Protein AF-A0A2A4QUI5-F1 (afdb_monomer_lite)

Secondary structure (DSSP, 8-state):
---------------------------------HHHHHHHHHHHH-HHHHHHHHHHHHTSS--TT-HHHHHHHH-TTHHHHHHHHHHTT--HHHHHHHHH--

pLDDT: mean 78.03, std 19.01, range [36.62, 94.25]

Structure (mmCIF, N/CA/C/O backbone):
data_AF-A0A2A4QUI5-F1
#
_entry.id   AF-A0A2A4QUI5-F1
#
loop_
_atom_site.group_PDB
_atom_site.id
_atom_site.type_symbol
_atom_site.label_atom_id
_atom_site.label_alt_id
_atom_site.label_comp_id
_atom_site.label_asym_id
_atom_site.label_entity_id
_atom_site.label_seq_id
_atom_site.pdbx_PDB_ins_code
_atom_site.Cartn_x
_atom_site.Cartn_y
_atom_site.Cartn_z
_atom_site.occupancy
_atom_site.B_iso_or_equiv
_atom_site.auth_seq_id
_atom_site.auth_comp_id
_atom_site.auth_asym_id
_atom_site.auth_atom_id
_atom_site.pdbx_PDB_model_num
ATOM 1 N N . MET A 1 1 ? 91.414 -21.775 -4.387 1.00 39.03 1 MET A N 1
ATOM 2 C CA . MET A 1 1 ? 90.042 -21.671 -4.922 1.00 39.03 1 MET A CA 1
ATOM 3 C C . MET A 1 1 ? 89.111 -21.222 -3.805 1.00 39.03 1 MET A C 1
ATOM 5 O O . MET A 1 1 ? 89.134 -21.870 -2.776 1.00 39.03 1 MET A O 1
ATOM 9 N N . LEU A 1 2 ? 88.366 -20.132 -4.062 1.00 38.31 2 LEU A N 1
ATOM 10 C CA . LEU A 1 2 ? 87.096 -19.654 -3.469 1.00 38.31 2 LEU A CA 1
ATOM 11 C C . LEU A 1 2 ? 86.981 -19.504 -1.933 1.00 38.31 2 LEU A C 1
ATOM 13 O O . LEU A 1 2 ? 87.340 -20.395 -1.191 1.00 38.31 2 LEU A O 1
ATOM 17 N N . LYS A 1 3 ? 86.349 -18.480 -1.351 1.00 36.62 3 LYS A N 1
ATOM 18 C CA . LYS A 1 3 ? 85.805 -17.176 -1.773 1.00 36.62 3 LYS A CA 1
ATOM 19 C C . LYS A 1 3 ? 85.351 -16.525 -0.456 1.00 36.62 3 LYS A C 1
ATOM 21 O O . LYS A 1 3 ? 84.680 -17.174 0.339 1.00 36.62 3 LYS A O 1
ATOM 26 N N . THR A 1 4 ? 85.723 -15.275 -0.207 1.00 53.31 4 THR A N 1
ATOM 27 C CA . THR A 1 4 ? 85.211 -14.476 0.914 1.00 53.31 4 THR A CA 1
ATOM 28 C C . THR A 1 4 ? 83.695 -14.311 0.780 1.00 53.31 4 THR A C 1
ATOM 30 O O . THR A 1 4 ? 83.216 -13.640 -0.137 1.00 53.31 4 THR A O 1
ATOM 33 N N . SER A 1 5 ? 82.928 -14.936 1.677 1.00 51.12 5 SER A N 1
ATOM 34 C CA . SER A 1 5 ? 81.474 -14.768 1.732 1.00 51.12 5 SER A CA 1
ATOM 35 C C . SER A 1 5 ? 81.112 -13.661 2.709 1.00 51.12 5 SER A C 1
ATOM 37 O O . SER A 1 5 ? 81.273 -13.762 3.921 1.00 51.12 5 SER A O 1
ATOM 39 N N . LYS A 1 6 ? 80.653 -12.575 2.097 1.00 52.94 6 LYS A N 1
ATOM 40 C CA . LYS A 1 6 ? 80.122 -11.353 2.680 1.00 52.94 6 LYS A CA 1
ATOM 41 C C . LYS A 1 6 ? 78.906 -11.694 3.546 1.00 52.94 6 LYS A C 1
ATOM 43 O O . LYS A 1 6 ? 77.908 -12.182 3.025 1.00 52.94 6 LYS A O 1
ATOM 48 N N . PHE A 1 7 ? 78.975 -11.402 4.841 1.00 54.00 7 PHE A N 1
ATOM 49 C CA . PHE A 1 7 ? 77.784 -11.282 5.678 1.00 54.00 7 PHE A CA 1
ATOM 50 C C . PHE A 1 7 ? 77.071 -9.982 5.287 1.00 54.00 7 PHE A C 1
ATOM 52 O O . PHE A 1 7 ? 77.425 -8.896 5.735 1.00 54.00 7 PHE A O 1
ATOM 59 N N . LEU A 1 8 ? 76.101 -10.099 4.387 1.00 54.25 8 LEU A N 1
ATOM 60 C CA . LEU A 1 8 ? 75.084 -9.087 4.127 1.00 54.25 8 LEU A CA 1
ATOM 61 C C . LEU A 1 8 ? 73.735 -9.779 4.305 1.00 54.25 8 LEU A C 1
ATOM 63 O O . LEU A 1 8 ? 73.172 -10.296 3.344 1.00 54.25 8 LEU A O 1
ATOM 67 N N . LEU A 1 9 ? 73.230 -9.818 5.540 1.00 50.28 9 LEU A N 1
ATOM 68 C CA . LEU A 1 9 ? 71.805 -10.054 5.754 1.00 50.28 9 LEU A CA 1
ATOM 69 C C . LEU A 1 9 ? 71.093 -8.713 5.565 1.00 50.28 9 LEU A C 1
ATOM 71 O O . LEU A 1 9 ? 70.934 -7.920 6.490 1.00 50.28 9 LEU A O 1
ATOM 75 N N . LEU A 1 10 ? 70.742 -8.449 4.309 1.00 47.62 10 LEU A N 1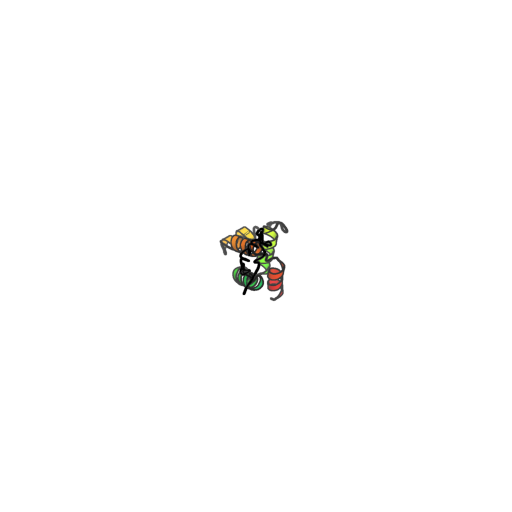
ATOM 76 C CA . LEU A 1 10 ? 69.792 -7.421 3.926 1.00 47.62 10 LEU A CA 1
ATOM 77 C C . LEU A 1 10 ? 68.370 -7.912 4.234 1.00 47.62 10 LEU A C 1
ATOM 79 O O . LEU A 1 10 ? 67.981 -8.993 3.805 1.00 47.62 10 LEU A O 1
ATOM 83 N N . THR A 1 11 ? 67.629 -7.064 4.949 1.00 56.09 11 THR A N 1
ATOM 84 C CA . THR A 1 11 ? 66.211 -6.716 4.746 1.00 56.09 11 THR A CA 1
ATOM 85 C C . THR A 1 11 ? 65.206 -7.833 4.448 1.00 56.09 11 THR A C 1
ATOM 87 O O . THR A 1 11 ? 65.215 -8.419 3.373 1.00 56.09 11 THR A O 1
ATOM 90 N N . THR A 1 12 ? 64.208 -7.968 5.322 1.00 56.41 12 THR A N 1
ATOM 91 C CA . THR A 1 12 ? 62.774 -7.900 4.958 1.00 56.41 12 THR A CA 1
ATOM 92 C C . THR A 1 12 ? 61.942 -7.990 6.236 1.00 56.41 12 THR A C 1
ATOM 94 O O . THR A 1 12 ? 61.455 -9.044 6.630 1.00 56.41 12 THR A O 1
ATOM 97 N N . LEU A 1 13 ? 61.784 -6.854 6.922 1.00 47.59 13 LEU A N 1
ATOM 98 C CA . LEU A 1 13 ? 60.684 -6.712 7.868 1.00 47.59 13 LEU A CA 1
ATOM 99 C C . LEU A 1 13 ? 59.430 -6.472 7.019 1.00 47.59 13 LEU A C 1
ATOM 101 O O . LEU A 1 13 ? 59.090 -5.337 6.696 1.00 47.59 13 LEU A O 1
ATOM 105 N N . SER A 1 14 ? 58.805 -7.559 6.574 1.00 51.12 14 SER A N 1
ATOM 106 C CA . SER A 1 14 ? 57.492 -7.545 5.933 1.00 51.12 14 SER A CA 1
ATOM 107 C C . SER A 1 14 ? 56.456 -7.184 6.997 1.00 51.12 14 SER A C 1
ATOM 109 O O . SER A 1 14 ? 55.785 -8.050 7.554 1.00 51.12 14 SER A O 1
ATOM 111 N N . ALA A 1 15 ? 56.396 -5.899 7.353 1.00 50.50 15 ALA A N 1
ATOM 112 C CA . ALA A 1 15 ? 55.333 -5.352 8.176 1.00 50.50 15 ALA A CA 1
ATOM 113 C C . ALA A 1 15 ? 54.026 -5.533 7.404 1.00 50.50 15 ALA A C 1
ATOM 115 O O . ALA A 1 15 ? 53.862 -5.029 6.293 1.00 50.50 15 ALA A O 1
ATOM 116 N N . GLY A 1 16 ? 53.155 -6.355 7.980 1.00 52.31 16 GLY A N 1
ATOM 117 C CA . GLY A 1 16 ? 51.909 -6.777 7.383 1.00 52.31 16 GLY A CA 1
ATOM 118 C C . GLY A 1 16 ? 51.058 -5.607 6.913 1.00 52.31 16 GLY A C 1
ATOM 119 O O . GLY A 1 16 ? 50.746 -4.691 7.664 1.00 52.31 16 GLY A O 1
ATOM 120 N N . ALA A 1 17 ? 50.593 -5.726 5.682 1.00 45.97 17 ALA A N 1
ATOM 121 C CA . ALA A 1 17 ? 49.230 -5.376 5.360 1.00 45.97 17 ALA A CA 1
ATOM 122 C C . ALA A 1 17 ? 48.609 -6.663 4.828 1.00 45.97 17 ALA A C 1
ATOM 124 O O . ALA A 1 17 ? 48.648 -6.954 3.634 1.00 45.97 17 ALA A O 1
ATOM 125 N N . LEU A 1 18 ? 48.078 -7.472 5.749 1.00 50.38 18 LEU A N 1
ATOM 126 C CA . LEU A 1 18 ? 46.946 -8.320 5.416 1.00 50.38 18 LEU A CA 1
ATOM 127 C C . LEU A 1 18 ? 45.864 -7.335 4.975 1.00 50.38 18 LEU A C 1
ATOM 129 O O . LEU A 1 18 ? 45.133 -6.799 5.806 1.00 50.38 18 LEU A O 1
ATOM 133 N N . PHE A 1 19 ? 45.827 -7.023 3.680 1.00 53.25 19 PHE A N 1
ATOM 134 C CA . PHE A 1 19 ? 44.608 -6.550 3.058 1.00 53.25 19 PHE A CA 1
ATOM 135 C C . PHE A 1 19 ? 43.625 -7.685 3.284 1.00 53.25 19 PHE A C 1
ATOM 137 O O . PHE A 1 19 ? 43.612 -8.678 2.561 1.00 53.25 19 PHE A O 1
ATOM 144 N N . MET A 1 20 ? 42.898 -7.565 4.394 1.00 52.22 20 MET A N 1
ATOM 145 C CA . MET A 1 20 ? 41.653 -8.251 4.636 1.00 52.22 20 MET A CA 1
ATOM 146 C C . MET A 1 20 ? 40.842 -7.972 3.382 1.00 52.22 20 MET A C 1
ATOM 148 O O . MET A 1 20 ? 40.310 -6.875 3.210 1.00 52.22 20 MET A O 1
ATOM 152 N N . ALA A 1 21 ? 40.846 -8.930 2.458 1.00 50.88 21 ALA A N 1
ATOM 153 C CA . ALA A 1 21 ? 39.804 -9.040 1.471 1.00 50.88 21 ALA A CA 1
ATOM 154 C C . ALA A 1 21 ? 38.543 -9.196 2.312 1.00 50.88 21 ALA A C 1
ATOM 156 O O . ALA A 1 21 ? 38.229 -10.289 2.783 1.00 50.88 21 ALA A O 1
ATOM 157 N N . ALA A 1 22 ? 37.909 -8.062 2.621 1.00 56.25 22 ALA A N 1
ATOM 158 C CA . ALA A 1 22 ? 36.564 -8.053 3.134 1.00 56.25 22 ALA A CA 1
ATOM 159 C C . ALA A 1 22 ? 35.798 -8.958 2.170 1.00 56.25 22 ALA A C 1
ATOM 161 O O . ALA A 1 22 ? 35.901 -8.732 0.956 1.00 56.25 22 ALA A O 1
ATOM 162 N N . PRO A 1 23 ? 35.137 -10.026 2.647 1.00 49.34 23 PRO A N 1
ATOM 163 C CA . PRO A 1 23 ? 34.228 -10.740 1.784 1.00 49.34 23 PRO A CA 1
ATOM 164 C C . PRO A 1 23 ? 33.247 -9.672 1.326 1.00 49.34 23 PRO A C 1
ATOM 166 O O . PRO A 1 23 ? 32.490 -9.130 2.130 1.00 49.34 23 PRO A O 1
ATOM 169 N N . MET A 1 24 ? 33.344 -9.284 0.055 1.00 52.03 24 MET A N 1
ATOM 170 C CA . MET A 1 24 ? 32.261 -8.577 -0.585 1.00 52.03 24 MET A CA 1
ATOM 171 C C . MET A 1 24 ? 31.133 -9.586 -0.530 1.00 52.03 24 MET A C 1
ATOM 173 O O . MET A 1 24 ? 31.113 -10.556 -1.287 1.00 52.03 24 MET A O 1
ATOM 177 N N . THR A 1 25 ? 30.273 -9.435 0.471 1.00 52.00 25 THR A N 1
ATOM 178 C CA . THR A 1 25 ? 28.960 -10.037 0.453 1.00 52.00 25 THR A CA 1
ATOM 179 C C . THR A 1 25 ? 28.342 -9.473 -0.808 1.00 52.00 25 THR A C 1
ATOM 181 O O . THR A 1 25 ? 27.917 -8.319 -0.842 1.00 52.00 25 THR A O 1
ATOM 184 N N . ALA A 1 26 ? 28.381 -10.260 -1.878 1.00 47.88 26 ALA A N 1
ATOM 185 C CA . ALA A 1 26 ? 27.412 -10.145 -2.938 1.00 47.88 26 ALA A CA 1
ATOM 186 C C . ALA A 1 26 ? 26.066 -10.412 -2.257 1.00 47.88 26 ALA A C 1
ATOM 188 O O . ALA A 1 26 ? 25.592 -11.542 -2.199 1.00 47.88 26 ALA A O 1
ATOM 189 N N . GLN A 1 27 ? 25.520 -9.377 -1.617 1.00 40.38 27 GLN A N 1
ATOM 190 C CA . GLN A 1 27 ? 24.094 -9.262 -1.426 1.00 40.38 27 GLN A CA 1
ATOM 191 C C . GLN A 1 27 ? 23.576 -9.321 -2.855 1.00 40.38 27 GLN A C 1
ATOM 193 O O . GLN A 1 27 ? 23.797 -8.391 -3.628 1.00 40.38 27 GLN A O 1
ATOM 198 N N . ALA A 1 28 ? 23.007 -10.464 -3.239 1.00 47.81 28 ALA A N 1
ATOM 199 C CA . ALA A 1 28 ? 22.004 -10.443 -4.280 1.00 47.81 28 ALA A CA 1
ATOM 200 C C . ALA A 1 28 ? 21.046 -9.338 -3.836 1.00 47.81 28 ALA A C 1
ATOM 202 O O . ALA A 1 28 ? 20.486 -9.422 -2.740 1.00 47.81 28 ALA A O 1
ATOM 203 N N . SER A 1 29 ? 21.009 -8.227 -4.567 1.00 48.09 29 SER A N 1
ATOM 204 C CA . SER A 1 29 ? 19.888 -7.327 -4.411 1.00 48.09 29 SER A CA 1
ATOM 205 C C . SER A 1 29 ? 18.697 -8.185 -4.807 1.00 48.09 29 SER A C 1
ATOM 207 O O . SER A 1 29 ? 18.615 -8.658 -5.940 1.00 48.09 29 SER A O 1
ATOM 209 N N . ASP A 1 30 ? 17.858 -8.529 -3.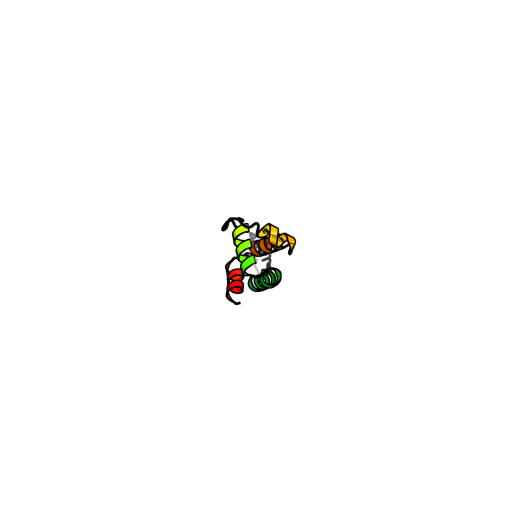832 1.00 59.34 30 ASP A N 1
ATOM 210 C CA . ASP A 1 30 ? 16.493 -8.914 -4.145 1.00 59.34 30 ASP A CA 1
ATOM 211 C C . ASP A 1 30 ? 15.912 -7.666 -4.810 1.00 59.34 30 ASP A C 1
ATOM 213 O O . ASP A 1 30 ? 15.471 -6.739 -4.128 1.00 59.34 30 ASP A O 1
ATOM 217 N N . ASP A 1 31 ? 16.070 -7.577 -6.132 1.00 69.38 31 ASP A N 1
ATOM 218 C CA . ASP A 1 31 ? 15.475 -6.537 -6.955 1.00 69.38 31 ASP A CA 1
ATOM 219 C C . ASP A 1 31 ? 13.974 -6.788 -6.861 1.00 69.38 31 ASP A C 1
ATOM 221 O O . ASP A 1 31 ? 13.405 -7.633 -7.552 1.00 69.38 31 ASP A O 1
ATOM 225 N N . TYR A 1 32 ? 13.365 -6.151 -5.870 1.00 79.94 32 TYR A N 1
ATOM 226 C CA . TYR A 1 32 ? 11.953 -6.280 -5.604 1.00 79.94 32 TYR A CA 1
ATOM 227 C C . TYR A 1 32 ? 11.186 -5.609 -6.738 1.00 79.94 32 TYR A C 1
ATOM 229 O O . TYR A 1 32 ? 11.390 -4.428 -7.028 1.00 79.94 32 TYR A O 1
ATOM 237 N N . ASP A 1 33 ? 10.335 -6.380 -7.404 1.00 91.50 33 ASP A N 1
ATOM 238 C CA . ASP A 1 33 ? 9.611 -5.923 -8.581 1.00 91.50 33 ASP A CA 1
ATOM 239 C C . ASP A 1 33 ? 8.332 -5.186 -8.165 1.00 91.50 33 ASP A C 1
ATOM 241 O O . ASP A 1 33 ? 7.280 -5.787 -7.932 1.00 91.50 33 ASP A O 1
ATOM 245 N N . CYS A 1 34 ? 8.450 -3.864 -8.039 1.00 92.50 34 CYS A N 1
ATOM 246 C CA . CYS A 1 34 ? 7.339 -2.990 -7.672 1.00 92.50 34 CYS A CA 1
ATOM 247 C C . CYS A 1 34 ? 6.193 -3.016 -8.683 1.00 92.50 34 CYS A C 1
ATOM 249 O O . CYS A 1 34 ? 5.043 -2.865 -8.283 1.00 92.50 34 CYS A O 1
ATOM 251 N N . ASP A 1 35 ? 6.482 -3.219 -9.970 1.00 93.25 35 ASP A N 1
ATOM 252 C CA . ASP A 1 35 ? 5.447 -3.268 -11.002 1.00 93.25 35 ASP A CA 1
ATOM 253 C C . ASP A 1 35 ? 4.632 -4.558 -10.885 1.00 93.25 35 ASP 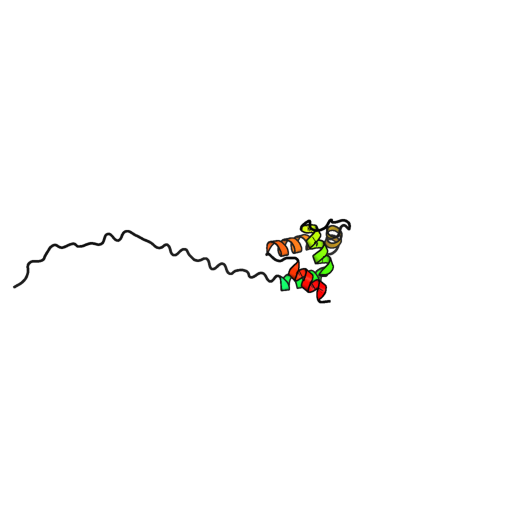A C 1
ATOM 255 O O . ASP A 1 35 ? 3.403 -4.525 -10.843 1.00 93.25 35 ASP A O 1
ATOM 259 N N . ALA A 1 36 ? 5.314 -5.696 -10.723 1.00 93.38 36 ALA A N 1
ATOM 260 C CA . ALA A 1 36 ? 4.648 -6.976 -10.516 1.00 93.38 36 ALA A CA 1
ATOM 261 C C . ALA A 1 36 ? 3.816 -7.000 -9.224 1.00 93.38 36 ALA A C 1
ATOM 263 O O . ALA A 1 36 ? 2.730 -7.584 -9.203 1.00 93.38 36 ALA A O 1
ATOM 264 N N . HIS A 1 37 ? 4.296 -6.365 -8.150 1.00 93.88 37 HIS A N 1
ATOM 265 C CA . HIS A 1 37 ? 3.524 -6.287 -6.912 1.00 93.88 37 HIS A CA 1
ATOM 266 C C . HIS A 1 37 ? 2.347 -5.308 -7.019 1.00 93.88 37 HIS A C 1
ATOM 268 O O . HIS A 1 37 ? 1.252 -5.637 -6.574 1.00 93.88 37 HIS A O 1
ATOM 274 N N . ALA A 1 38 ? 2.518 -4.156 -7.677 1.00 93.75 38 ALA A N 1
ATOM 275 C CA . ALA A 1 38 ? 1.410 -3.240 -7.949 1.00 93.75 38 ALA A CA 1
ATOM 276 C C . ALA A 1 38 ? 0.309 -3.913 -8.789 1.00 93.75 38 ALA A C 1
ATOM 278 O O . ALA A 1 38 ? -0.868 -3.754 -8.479 1.00 93.75 38 ALA A O 1
ATOM 279 N N . ALA A 1 39 ? 0.681 -4.736 -9.775 1.00 94.19 39 ALA A N 1
ATOM 280 C CA . ALA A 1 39 ? -0.266 -5.530 -10.558 1.00 94.19 39 ALA A CA 1
ATOM 281 C C . ALA A 1 39 ? -1.034 -6.560 -9.706 1.00 94.19 39 ALA A C 1
ATOM 283 O O . ALA A 1 39 ? -2.211 -6.826 -9.955 1.00 94.19 39 ALA A O 1
ATOM 284 N N . HIS A 1 40 ? -0.380 -7.158 -8.703 1.00 93.94 40 HIS A N 1
ATOM 285 C CA . HIS A 1 40 ? -1.047 -8.060 -7.762 1.00 93.94 40 HIS A CA 1
ATOM 286 C C . HIS A 1 40 ? -2.084 -7.313 -6.919 1.00 93.94 40 HIS A C 1
ATOM 288 O O . HIS A 1 40 ? -3.233 -7.745 -6.854 1.00 93.94 40 HIS A O 1
ATOM 294 N N . ILE A 1 41 ? -1.703 -6.164 -6.360 1.00 93.44 41 ILE A N 1
ATOM 295 C CA . ILE A 1 41 ? -2.586 -5.322 -5.551 1.00 93.44 41 ILE A CA 1
ATOM 296 C C . ILE A 1 41 ? -3.771 -4.803 -6.390 1.00 93.44 41 ILE A C 1
ATOM 298 O O . ILE A 1 41 ? -4.909 -4.812 -5.916 1.00 93.44 41 ILE A O 1
ATOM 302 N N . ASP A 1 42 ? -3.540 -4.403 -7.649 1.00 94.25 42 ASP A N 1
ATOM 303 C CA . ASP A 1 42 ? -4.608 -4.031 -8.591 1.00 94.25 42 ASP A CA 1
ATOM 304 C C . ASP A 1 42 ? -5.598 -5.182 -8.799 1.00 94.25 42 ASP A C 1
ATOM 306 O O . ASP A 1 42 ? -6.811 -5.005 -8.703 1.00 94.25 42 ASP A O 1
ATOM 310 N N . HIS A 1 43 ? -5.093 -6.396 -9.005 1.00 93.62 43 HIS A N 1
ATOM 311 C CA . HIS A 1 43 ? -5.948 -7.567 -9.155 1.00 93.62 43 HIS A CA 1
ATOM 312 C C . HIS A 1 43 ? -6.778 -7.876 -7.895 1.00 93.62 43 HIS A C 1
ATOM 314 O O . HIS A 1 43 ? -7.935 -8.282 -8.018 1.00 93.62 43 HIS A O 1
ATOM 320 N N . GLU A 1 44 ? -6.212 -7.701 -6.698 1.00 93.56 44 GLU A N 1
ATOM 321 C CA . GLU A 1 44 ? -6.895 -8.002 -5.435 1.00 93.56 44 GLU A CA 1
ATOM 322 C C . GLU A 1 44 ? -7.961 -6.958 -5.083 1.00 93.56 44 GLU A C 1
ATOM 324 O O . GLU A 1 44 ? -9.113 -7.314 -4.826 1.00 93.56 44 GLU A O 1
ATOM 329 N N . ILE A 1 45 ? -7.600 -5.670 -5.075 1.00 92.31 45 ILE A N 1
ATOM 330 C CA . ILE A 1 45 ? -8.468 -4.599 -4.556 1.00 92.31 45 ILE A CA 1
ATOM 331 C C . ILE A 1 45 ? -8.794 -3.496 -5.566 1.00 92.31 45 ILE A C 1
ATOM 333 O O . ILE A 1 45 ? -9.673 -2.670 -5.296 1.00 92.31 45 ILE A O 1
ATOM 337 N N . GLY A 1 46 ? -8.145 -3.494 -6.728 1.00 93.38 46 GLY A N 1
ATOM 338 C CA . GLY A 1 46 ? -8.180 -2.412 -7.708 1.00 93.38 46 GLY A CA 1
ATOM 339 C C . GLY A 1 46 ? -7.169 -1.311 -7.385 1.00 93.38 46 GLY A C 1
ATOM 340 O O . GLY A 1 46 ? -7.096 -0.829 -6.252 1.00 93.38 46 GLY A O 1
ATOM 341 N N .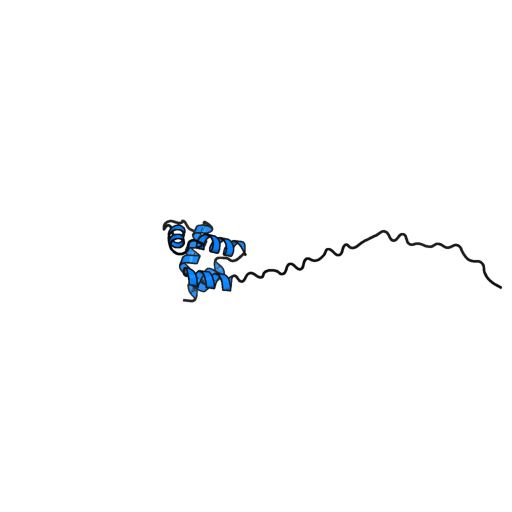 ALA A 1 47 ? -6.425 -0.866 -8.395 1.00 90.50 47 ALA A N 1
ATOM 342 C CA . ALA A 1 47 ? -5.337 0.097 -8.258 1.00 90.50 47 ALA A CA 1
ATOM 343 C C . ALA A 1 47 ? -5.797 1.464 -7.727 1.00 90.50 47 ALA A C 1
ATOM 345 O O . ALA A 1 47 ? -5.090 2.071 -6.928 1.00 90.50 47 ALA A O 1
ATOM 346 N N . GLU A 1 48 ? -6.998 1.931 -8.090 1.00 92.12 48 GLU A N 1
ATOM 347 C CA . GLU A 1 48 ? -7.562 3.178 -7.545 1.00 92.12 48 GLU A CA 1
ATOM 348 C C . GLU A 1 48 ? -7.751 3.097 -6.024 1.00 92.12 48 GLU A C 1
ATOM 350 O O . GLU A 1 48 ? -7.303 3.973 -5.286 1.00 92.12 48 GLU A O 1
ATOM 355 N N . LYS A 1 49 ? -8.352 2.006 -5.532 1.00 91.81 49 LYS A N 1
ATOM 356 C CA . LYS A 1 49 ? -8.548 1.799 -4.089 1.00 91.81 49 LYS A CA 1
ATOM 357 C C . LYS A 1 49 ? -7.232 1.566 -3.364 1.00 91.81 49 LYS A C 1
ATOM 359 O O . LYS A 1 49 ? -7.081 1.996 -2.224 1.00 91.81 49 LYS A O 1
ATOM 364 N N . ALA A 1 50 ? -6.288 0.893 -4.014 1.00 92.25 50 ALA A N 1
ATOM 365 C CA . ALA A 1 50 ? -4.947 0.707 -3.485 1.00 92.25 50 ALA A CA 1
ATOM 366 C C . ALA A 1 50 ? -4.215 2.039 -3.313 1.00 92.25 50 ALA A C 1
ATOM 368 O O . ALA A 1 50 ? -3.564 2.247 -2.293 1.00 92.25 50 ALA A O 1
ATOM 369 N N . LEU A 1 51 ? -4.362 2.954 -4.273 1.00 92.31 51 LEU A N 1
ATOM 370 C CA . LEU A 1 51 ? -3.792 4.294 -4.211 1.00 92.31 51 LEU A CA 1
ATOM 371 C C . LEU A 1 51 ? -4.433 5.124 -3.086 1.00 92.31 51 LEU A C 1
ATOM 373 O O . LEU A 1 51 ? -3.725 5.757 -2.306 1.00 92.31 51 LEU A O 1
ATOM 377 N N . GLU A 1 52 ? -5.761 5.076 -2.944 1.00 91.88 52 GLU A N 1
ATOM 378 C CA . GLU A 1 52 ? -6.465 5.728 -1.831 1.00 91.88 52 GLU A CA 1
ATOM 379 C C . GLU A 1 52 ? -5.998 5.191 -0.469 1.00 91.88 52 GLU A C 1
ATOM 381 O O . GLU A 1 52 ? -5.647 5.966 0.424 1.00 91.88 52 GLU A O 1
ATOM 386 N N . ALA A 1 53 ? -5.930 3.866 -0.321 1.00 91.94 53 ALA A N 1
ATOM 387 C CA . ALA A 1 53 ? -5.436 3.215 0.887 1.00 91.94 53 ALA A CA 1
ATOM 388 C C . ALA A 1 53 ? -3.969 3.568 1.173 1.00 91.94 53 ALA A C 1
ATOM 390 O O . ALA A 1 53 ? -3.614 3.858 2.316 1.00 91.94 53 ALA A O 1
ATOM 391 N N . TYR A 1 54 ? -3.125 3.609 0.139 1.00 92.88 54 TYR A N 1
ATOM 392 C CA . TYR A 1 54 ? -1.729 4.019 0.245 1.00 92.88 54 TYR A CA 1
ATOM 393 C C . TYR A 1 54 ? -1.611 5.440 0.813 1.00 92.88 54 TYR A C 1
ATOM 395 O O . TYR A 1 54 ? -0.874 5.644 1.778 1.00 92.88 54 TYR A O 1
ATOM 403 N N . HIS A 1 55 ? -2.369 6.407 0.287 1.00 92.44 55 HIS A N 1
ATOM 404 C CA . HIS A 1 55 ? -2.355 7.785 0.789 1.00 92.44 55 HIS A CA 1
ATOM 405 C C . HIS A 1 55 ? -2.852 7.900 2.233 1.00 92.44 55 HIS A C 1
ATOM 407 O O . HIS A 1 55 ? -2.307 8.684 3.010 1.00 92.44 55 HIS A O 1
ATOM 413 N N . VAL A 1 56 ? -3.853 7.106 2.618 1.00 91.69 56 VAL A N 1
ATOM 414 C CA . VAL A 1 56 ? -4.330 7.048 4.006 1.00 91.69 56 VAL A CA 1
ATOM 415 C C . VAL A 1 56 ? -3.244 6.512 4.945 1.00 91.69 56 VAL A C 1
ATOM 417 O O . VAL A 1 56 ? -2.956 7.136 5.967 1.00 91.69 56 VAL A O 1
ATOM 420 N N . LEU A 1 57 ? -2.595 5.396 4.594 1.00 88.88 57 LEU A N 1
ATOM 421 C CA . LEU A 1 57 ? -1.551 4.774 5.422 1.00 88.88 57 LEU A CA 1
ATOM 422 C C . LEU A 1 57 ? -0.303 5.657 5.571 1.00 88.88 57 LEU A C 1
ATOM 424 O O . LEU A 1 57 ? 0.349 5.634 6.615 1.00 88.88 57 LEU A O 1
ATOM 428 N N . HIS A 1 58 ? 0.005 6.475 4.562 1.00 87.44 58 HIS A N 1
ATOM 429 C CA . HIS A 1 58 ? 1.144 7.399 4.581 1.00 87.44 58 HIS A CA 1
ATOM 430 C C . HIS A 1 58 ? 0.826 8.771 5.188 1.00 87.44 58 HIS A C 1
ATOM 432 O O . HIS A 1 58 ? 1.735 9.577 5.394 1.00 87.44 58 HIS A O 1
ATOM 438 N N . GLY A 1 59 ? -0.439 9.029 5.533 1.00 85.06 59 GLY A N 1
ATOM 439 C CA . GLY A 1 59 ? -0.881 10.301 6.105 1.00 85.06 59 GLY A CA 1
ATOM 440 C C . GLY A 1 59 ? -1.016 11.437 5.087 1.00 85.06 59 GLY A C 1
ATOM 441 O O . GLY A 1 59 ? -1.127 12.596 5.491 1.00 85.06 59 GLY A O 1
ATOM 442 N N . ASP A 1 60 ? -1.028 11.116 3.792 1.00 86.25 60 ASP A N 1
ATOM 443 C CA . ASP A 1 60 ? -1.295 12.063 2.705 1.00 86.25 60 ASP A CA 1
ATOM 444 C C . ASP A 1 60 ? -2.797 12.377 2.582 1.00 86.25 60 ASP A C 1
ATOM 446 O O . ASP A 1 60 ? -3.175 13.457 2.122 1.00 86.25 60 ASP A O 1
ATOM 450 N N . ALA A 1 61 ? -3.655 11.454 3.030 1.00 86.44 61 ALA A N 1
ATOM 451 C CA . ALA A 1 61 ? -5.108 11.594 3.059 1.00 86.44 61 ALA A CA 1
ATOM 452 C C . ALA A 1 61 ? -5.692 11.206 4.428 1.00 86.44 61 ALA A C 1
ATOM 454 O O . ALA A 1 61 ? -5.169 10.345 5.134 1.00 86.44 61 ALA A O 1
ATOM 455 N N . THR A 1 62 ? -6.801 11.842 4.810 1.00 85.06 62 THR A N 1
ATOM 456 C CA . THR A 1 62 ? -7.604 11.436 5.968 1.00 85.06 62 THR A CA 1
ATOM 457 C C . THR A 1 62 ? -8.469 10.229 5.617 1.00 85.06 62 THR A C 1
ATOM 459 O O . THR A 1 62 ? -9.086 10.196 4.554 1.00 85.06 62 THR A O 1
ATOM 462 N N . ASP A 1 63 ? -8.562 9.253 6.526 1.00 86.00 63 ASP A N 1
ATOM 463 C CA . ASP A 1 63 ? -9.447 8.090 6.362 1.00 86.00 63 ASP A CA 1
ATOM 464 C C . ASP A 1 63 ? -10.919 8.429 6.660 1.00 86.00 63 ASP A C 1
ATOM 466 O O . ASP A 1 63 ? -11.566 7.837 7.525 1.00 86.00 63 ASP A O 1
ATOM 470 N N . ASP A 1 64 ? -11.462 9.435 5.976 1.00 77.19 64 ASP A N 1
ATOM 471 C CA . ASP A 1 64 ? -12.810 9.951 6.250 1.00 77.19 64 ASP A CA 1
ATOM 472 C C . ASP A 1 64 ? -13.919 8.948 5.884 1.00 77.19 64 ASP A C 1
ATOM 474 O O . ASP A 1 64 ? -15.070 9.092 6.305 1.00 77.19 64 ASP A O 1
ATOM 478 N N . HIS A 1 65 ? -13.569 7.919 5.111 1.00 82.75 65 HIS A N 1
ATOM 479 C CA . HIS A 1 65 ? -14.481 6.901 4.601 1.00 82.75 65 HIS A CA 1
ATOM 480 C C . HIS A 1 65 ? -14.218 5.497 5.154 1.00 82.75 65 HIS A C 1
ATOM 482 O O . HIS A 1 65 ? -14.884 4.565 4.710 1.00 82.75 65 HIS A O 1
ATOM 488 N N . HIS A 1 66 ? -13.317 5.338 6.130 1.00 86.94 66 HIS A N 1
ATOM 489 C CA . HIS A 1 66 ? -12.951 4.027 6.679 1.00 86.94 66 HIS A CA 1
ATOM 490 C C . HIS A 1 66 ? -12.484 3.039 5.593 1.00 86.94 66 HIS A C 1
ATOM 492 O O . HIS A 1 66 ? -12.819 1.855 5.627 1.00 86.94 66 HIS A O 1
ATOM 498 N N . ILE A 1 67 ? -11.727 3.535 4.613 1.00 87.62 67 ILE A N 1
ATOM 499 C CA . ILE A 1 67 ? -11.273 2.800 3.428 1.00 87.62 67 ILE A CA 1
ATOM 500 C C . ILE A 1 67 ? -10.478 1.569 3.858 1.00 87.62 67 ILE A C 1
ATOM 502 O O . ILE A 1 67 ? -10.726 0.470 3.364 1.00 87.62 67 ILE A O 1
ATOM 506 N N . ILE A 1 68 ? -9.575 1.722 4.830 1.00 89.00 68 ILE A N 1
ATOM 507 C CA . ILE A 1 68 ? -8.748 0.618 5.332 1.00 89.00 68 ILE A CA 1
ATOM 508 C C . ILE A 1 68 ? -9.610 -0.439 6.030 1.00 89.00 68 ILE A C 1
ATOM 510 O O . ILE A 1 68 ? -9.481 -1.632 5.750 1.00 89.00 68 ILE A O 1
ATOM 514 N N . ASP A 1 69 ? -10.535 -0.020 6.894 1.00 89.50 69 ASP A N 1
ATOM 515 C CA . ASP A 1 69 ? -11.435 -0.939 7.599 1.00 89.50 69 ASP A CA 1
ATOM 516 C C . ASP A 1 69 ? -12.372 -1.685 6.636 1.00 89.50 69 ASP A C 1
ATOM 518 O O . ASP A 1 69 ? -12.665 -2.867 6.838 1.00 89.50 69 ASP A O 1
ATOM 522 N N . ASP A 1 70 ? -12.848 -1.019 5.584 1.00 91.31 70 ASP A N 1
ATOM 523 C CA . ASP A 1 70 ? -13.699 -1.626 4.565 1.00 91.31 70 ASP A CA 1
ATOM 524 C C . ASP A 1 70 ? -12.928 -2.609 3.681 1.00 91.31 70 ASP A C 1
ATOM 526 O O . ASP A 1 70 ? -13.427 -3.710 3.417 1.00 91.31 70 ASP A O 1
ATOM 530 N N . LEU A 1 71 ? -11.695 -2.272 3.293 1.00 90.25 71 LEU A N 1
ATOM 531 C CA . LEU A 1 71 ? -10.818 -3.187 2.568 1.00 90.25 71 LEU A CA 1
ATOM 532 C C . LEU A 1 71 ? -10.517 -4.430 3.409 1.00 90.25 71 LEU A C 1
ATOM 534 O O . LEU A 1 71 ? -10.690 -5.543 2.916 1.00 90.25 71 LEU A O 1
ATOM 538 N N . LYS A 1 72 ? -10.215 -4.279 4.704 1.00 92.50 72 LYS A N 1
ATOM 539 C CA . LYS A 1 72 ? -9.921 -5.401 5.617 1.00 92.50 72 LYS A CA 1
ATOM 540 C C . LYS A 1 72 ? -11.072 -6.384 5.810 1.00 92.50 72 LYS A C 1
ATOM 542 O O . LYS A 1 72 ? -10.835 -7.546 6.139 1.00 92.50 72 LYS A O 1
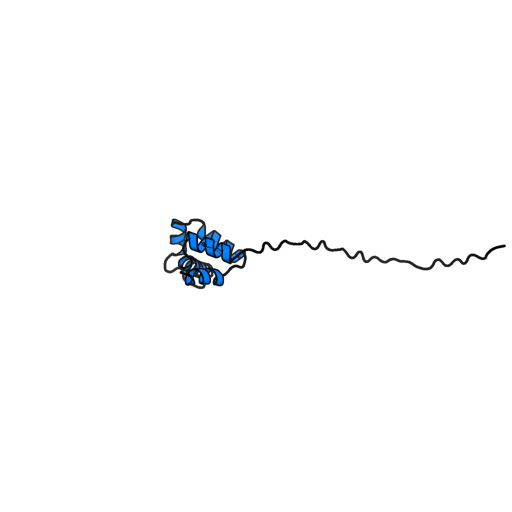ATOM 547 N N . LYS A 1 73 ? -12.326 -5.970 5.598 1.00 92.88 73 LYS A N 1
ATOM 548 C CA . LYS A 1 73 ? -13.476 -6.897 5.639 1.00 92.88 73 LYS A CA 1
ATOM 549 C C . LYS A 1 73 ? -13.440 -7.917 4.503 1.00 92.88 73 LYS A C 1
ATOM 551 O O . LYS A 1 73 ? -13.946 -9.023 4.682 1.00 92.88 73 LYS A O 1
ATOM 556 N N . SER A 1 74 ? -12.883 -7.533 3.356 1.00 90.62 74 SER A N 1
ATOM 557 C CA . SER A 1 74 ? -12.832 -8.366 2.148 1.00 90.62 74 SER A CA 1
ATOM 558 C C . SER A 1 74 ? -11.434 -8.951 1.913 1.00 90.62 74 SER A C 1
ATOM 560 O O . SER A 1 74 ? -11.325 -10.087 1.462 1.00 90.62 74 SER A O 1
ATOM 562 N N . HIS A 1 75 ? -10.390 -8.215 2.301 1.00 92.06 75 HIS A N 1
ATOM 563 C CA . HIS A 1 75 ? -8.970 -8.542 2.160 1.00 92.06 75 HIS A CA 1
ATOM 564 C C . HIS A 1 75 ? -8.263 -8.278 3.503 1.00 92.06 75 HIS A C 1
ATOM 566 O O . HIS A 1 75 ? -7.698 -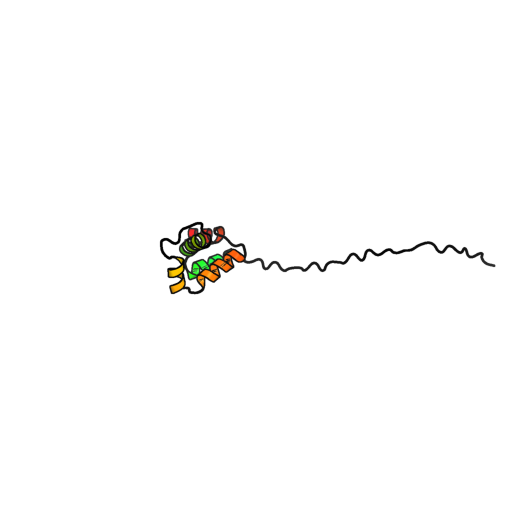7.205 3.706 1.00 92.06 75 HIS A O 1
ATOM 572 N N . PRO A 1 76 ? -8.324 -9.218 4.465 1.00 92.31 76 PRO A N 1
ATOM 573 C CA . PRO A 1 76 ? -7.829 -9.007 5.831 1.00 92.31 76 PRO A CA 1
ATOM 574 C C . PRO A 1 76 ? -6.352 -8.612 5.928 1.00 92.31 76 PRO A C 1
ATOM 576 O O . PRO A 1 76 ? -5.971 -7.934 6.882 1.00 92.31 76 PRO A O 1
ATOM 579 N N . ASP A 1 77 ? -5.554 -9.015 4.939 1.00 92.31 77 ASP A N 1
ATOM 580 C CA . ASP A 1 77 ? -4.101 -8.844 4.912 1.00 92.31 77 ASP A CA 1
ATOM 581 C C . ASP A 1 77 ? -3.649 -7.616 4.097 1.00 92.31 77 ASP A C 1
ATOM 583 O O . ASP A 1 77 ? -2.457 -7.340 4.013 1.00 92.31 77 ASP A O 1
ATOM 587 N N . ILE A 1 78 ? -4.582 -6.833 3.544 1.00 89.88 78 ILE A N 1
ATOM 588 C CA . ILE A 1 78 ? -4.262 -5.740 2.610 1.00 89.88 78 ILE A CA 1
ATOM 589 C C . ILE A 1 78 ? -3.407 -4.624 3.219 1.00 89.88 78 ILE A C 1
ATOM 591 O O . ILE A 1 78 ? -2.566 -4.034 2.550 1.00 89.88 78 ILE A O 1
ATOM 595 N N . GLU A 1 79 ? -3.603 -4.335 4.505 1.00 89.75 79 GLU A N 1
ATOM 596 C CA . GLU A 1 79 ? -2.789 -3.357 5.230 1.00 89.75 79 GLU A CA 1
ATOM 597 C C . GLU A 1 79 ? -1.336 -3.836 5.303 1.00 89.75 79 GLU A C 1
ATOM 599 O O . GLU A 1 79 ? -0.422 -3.079 4.995 1.00 89.75 79 GLU A O 1
ATOM 604 N N . HIS A 1 80 ? -1.132 -5.121 5.607 1.00 91.69 80 HIS A N 1
ATOM 605 C CA . HIS A 1 80 ? 0.196 -5.724 5.627 1.00 91.69 80 HIS A CA 1
ATOM 606 C C . HIS A 1 80 ? 0.839 -5.736 4.236 1.00 91.69 80 HIS A C 1
ATOM 608 O O . HIS A 1 80 ? 2.032 -5.476 4.109 1.00 91.69 80 HIS A O 1
ATOM 614 N N . GLU A 1 81 ? 0.054 -6.004 3.196 1.00 91.88 81 GLU A N 1
ATOM 615 C CA . GLU A 1 81 ? 0.519 -6.033 1.810 1.00 91.88 81 GLU A CA 1
ATOM 616 C C . GLU A 1 81 ? 0.981 -4.647 1.327 1.00 91.88 81 GLU A C 1
ATOM 618 O O . GLU A 1 81 ? 2.071 -4.512 0.768 1.00 91.88 81 GLU A O 1
ATOM 623 N N . LEU A 1 82 ? 0.215 -3.592 1.630 1.00 91.12 82 LEU A N 1
ATOM 624 C CA . LEU A 1 82 ? 0.582 -2.202 1.330 1.00 91.12 82 LEU A CA 1
ATOM 625 C C . LEU A 1 82 ? 1.779 -1.716 2.167 1.00 91.12 82 LEU A C 1
ATOM 627 O O . LEU A 1 82 ? 2.641 -0.981 1.668 1.00 91.12 82 LEU A O 1
ATOM 631 N N . GLU A 1 83 ? 1.872 -2.140 3.428 1.00 91.06 83 GLU A N 1
ATOM 632 C CA . GLU A 1 83 ? 3.042 -1.891 4.273 1.00 91.06 83 GLU A CA 1
ATOM 633 C C . GLU A 1 83 ? 4.293 -2.589 3.725 1.00 91.06 83 GLU A C 1
ATOM 635 O O . GLU A 1 83 ? 5.360 -1.973 3.668 1.00 91.06 83 GLU A O 1
ATOM 640 N N . GLU A 1 84 ? 4.187 -3.851 3.292 1.00 91.62 84 GLU A N 1
ATOM 641 C CA . GLU A 1 84 ? 5.301 -4.586 2.692 1.00 91.62 84 GLU A CA 1
ATOM 642 C C . GLU A 1 84 ? 5.736 -3.940 1.376 1.00 91.62 84 GLU A C 1
ATOM 644 O O . GLU A 1 84 ? 6.929 -3.694 1.186 1.00 91.62 84 GLU A O 1
ATOM 649 N N . TYR A 1 85 ? 4.784 -3.607 0.503 1.00 91.69 85 TYR A N 1
ATOM 650 C CA . TYR A 1 85 ? 5.025 -2.892 -0.748 1.00 91.69 85 TYR A CA 1
ATOM 651 C C . TYR A 1 85 ? 5.874 -1.632 -0.513 1.00 91.69 85 TYR A C 1
ATOM 653 O O . TYR A 1 85 ? 6.923 -1.438 -1.134 1.00 91.69 85 TYR A O 1
ATOM 661 N N . THR A 1 86 ? 5.491 -0.832 0.481 1.00 90.25 86 THR A N 1
ATOM 662 C CA . THR A 1 86 ? 6.219 0.380 0.870 1.00 90.25 86 THR A CA 1
ATOM 663 C C . THR A 1 86 ? 7.586 0.067 1.477 1.00 90.25 86 THR A C 1
ATOM 665 O O . THR A 1 86 ? 8.595 0.683 1.124 1.00 90.25 86 THR A O 1
ATOM 668 N N . ALA A 1 87 ? 7.661 -0.907 2.388 1.00 89.69 87 ALA A N 1
ATOM 669 C CA . ALA A 1 87 ? 8.899 -1.289 3.065 1.00 89.69 87 ALA A CA 1
ATOM 670 C C . ALA A 1 87 ? 9.979 -1.780 2.087 1.00 89.69 87 ALA A C 1
ATOM 672 O O . ALA A 1 87 ? 11.175 -1.706 2.383 1.00 89.69 87 ALA A O 1
ATOM 673 N N . LYS A 1 88 ? 9.564 -2.263 0.914 1.00 89.12 88 LYS A N 1
ATOM 674 C CA . LYS A 1 88 ? 10.438 -2.705 -0.176 1.00 89.12 88 LYS A CA 1
ATOM 675 C C . LYS A 1 88 ? 10.876 -1.570 -1.105 1.00 89.12 88 LYS A C 1
ATOM 677 O O . LYS A 1 88 ? 11.662 -1.804 -2.019 1.00 89.12 88 LYS A O 1
ATOM 682 N N . GLY A 1 89 ? 10.446 -0.340 -0.827 1.00 87.75 89 GLY A N 1
ATOM 683 C CA . GLY A 1 89 ? 10.815 0.863 -1.570 1.00 87.75 89 GLY A CA 1
ATOM 684 C C . GLY A 1 89 ? 9.907 1.162 -2.760 1.00 87.75 89 GLY A C 1
ATOM 685 O O . GLY A 1 89 ? 10.245 2.039 -3.555 1.00 87.75 89 GLY A O 1
ATOM 686 N N . CYS A 1 90 ? 8.781 0.459 -2.887 1.00 90.69 90 CYS A N 1
ATOM 687 C CA . CYS A 1 90 ? 7.768 0.773 -3.882 1.00 90.69 90 CYS A CA 1
ATOM 688 C C . CYS A 1 90 ? 6.874 1.907 -3.389 1.00 90.69 90 CYS A C 1
ATOM 690 O O . CYS A 1 90 ? 6.717 2.107 -2.186 1.00 90.69 90 CYS A O 1
ATOM 692 N N . GLY A 1 91 ? 6.307 2.674 -4.316 1.00 89.00 91 GLY A N 1
ATOM 693 C CA . GLY A 1 91 ? 5.528 3.855 -3.961 1.00 89.00 91 GLY A CA 1
ATOM 694 C C . GLY A 1 91 ? 4.308 4.053 -4.840 1.00 89.00 91 GLY A C 1
ATOM 695 O O . GLY A 1 91 ? 3.931 3.191 -5.634 1.00 89.00 91 GLY A O 1
ATOM 696 N N . GLU A 1 92 ? 3.707 5.232 -4.713 1.00 92.12 92 GLU A N 1
ATOM 697 C CA . GLU A 1 92 ? 2.507 5.630 -5.455 1.00 92.12 92 GLU A CA 1
ATOM 698 C C . GLU A 1 92 ? 2.659 5.526 -6.978 1.00 92.12 92 GLU A C 1
ATOM 700 O O . GLU A 1 92 ? 1.670 5.366 -7.679 1.00 92.12 92 GLU A O 1
ATOM 705 N N . LYS A 1 93 ? 3.884 5.627 -7.511 1.00 93.19 93 LYS A N 1
ATOM 706 C CA . LYS A 1 93 ? 4.125 5.731 -8.953 1.00 93.19 93 LYS A CA 1
ATOM 707 C C . LYS A 1 93 ? 3.615 4.506 -9.706 1.00 93.19 93 LYS A C 1
ATOM 709 O O . LYS A 1 93 ? 2.956 4.671 -10.729 1.00 93.19 93 LYS A O 1
ATOM 714 N N . GLU A 1 94 ? 3.940 3.308 -9.236 1.00 93.50 94 GLU A N 1
ATOM 715 C CA . GLU A 1 94 ? 3.524 2.069 -9.887 1.00 93.50 94 GLU A CA 1
ATOM 716 C C . GLU A 1 94 ? 2.024 1.825 -9.655 1.00 93.50 94 GLU A C 1
ATOM 718 O O . GLU A 1 94 ? 1.311 1.592 -10.624 1.00 93.50 94 GLU A O 1
ATOM 723 N N . LEU A 1 95 ? 1.497 2.035 -8.441 1.00 91.94 95 LEU A N 1
ATOM 724 C CA . LEU A 1 95 ? 0.045 1.969 -8.184 1.00 91.94 95 LEU A CA 1
ATOM 725 C C . LEU A 1 95 ? -0.751 2.920 -9.092 1.00 91.94 95 LEU A C 1
ATOM 727 O O . LEU A 1 95 ? -1.757 2.537 -9.682 1.00 91.94 95 LEU A O 1
ATOM 731 N N . ASN A 1 96 ? -0.272 4.152 -9.258 1.00 93.44 96 ASN A N 1
ATOM 732 C CA . ASN A 1 96 ? -0.895 5.143 -10.122 1.00 93.44 96 ASN A CA 1
ATOM 733 C C . ASN A 1 96 ? -0.774 4.767 -11.606 1.00 93.44 96 ASN A C 1
ATOM 735 O O . ASN A 1 96 ? -1.677 5.070 -12.378 1.00 93.44 96 ASN A O 1
ATOM 739 N N . ALA A 1 97 ? 0.307 4.106 -12.030 1.00 93.62 97 ALA A N 1
ATOM 740 C CA . ALA A 1 97 ? 0.414 3.601 -13.399 1.00 93.62 97 ALA A CA 1
ATOM 741 C C . ALA A 1 97 ? -0.687 2.570 -13.689 1.00 93.62 97 ALA A C 1
ATOM 743 O O . ALA A 1 97 ? -1.417 2.737 -14.661 1.00 93.62 97 ALA A O 1
ATOM 744 N N . HIS A 1 98 ? -0.877 1.594 -12.794 1.00 92.19 98 HIS A N 1
ATOM 745 C CA . HIS A 1 98 ? -1.953 0.602 -12.913 1.00 92.19 98 HIS A CA 1
ATOM 746 C C . HIS A 1 98 ? -3.344 1.252 -12.841 1.00 92.19 98 HIS A C 1
ATOM 748 O O . HIS A 1 98 ? -4.217 0.901 -13.623 1.00 92.19 98 HIS A O 1
ATOM 754 N N . ALA A 1 99 ? -3.546 2.274 -12.002 1.00 91.50 99 ALA A N 1
ATOM 755 C CA . ALA A 1 99 ? -4.827 2.987 -11.910 1.00 91.50 99 ALA A CA 1
ATOM 756 C C . ALA A 1 99 ? -5.208 3.767 -13.185 1.00 91.50 99 ALA A C 1
ATOM 758 O O . ALA A 1 99 ? -6.389 3.976 -13.440 1.00 91.50 99 ALA A O 1
ATOM 759 N N . ASN A 1 100 ? -4.229 4.208 -13.983 1.00 89.31 100 ASN A N 1
ATOM 760 C CA . ASN A 1 100 ? -4.466 4.989 -15.205 1.00 89.31 100 ASN A CA 1
ATOM 761 C C . ASN A 1 100 ? -4.434 4.150 -16.499 1.00 89.31 100 ASN A C 1
ATOM 763 O O . ASN A 1 100 ? -4.652 4.710 -17.576 1.00 89.31 100 ASN A O 1
ATOM 767 N N . ASP A 1 101 ? -4.149 2.847 -16.413 1.00 80.75 101 ASP A N 1
ATOM 768 C CA . ASP A 1 101 ? -4.042 1.942 -17.569 1.00 80.75 101 ASP A CA 1
ATOM 769 C C . ASP A 1 101 ? -5.380 1.263 -17.954 1.00 80.75 101 ASP A C 1
ATOM 771 O O . ASP A 1 101 ? -5.429 0.541 -18.956 1.00 80.75 101 ASP A O 1
ATOM 775 N N . HIS A 1 102 ? -6.469 1.518 -17.209 1.00 56.25 102 HIS A N 1
ATOM 776 C CA . HIS A 1 102 ? -7.813 0.936 -17.415 1.00 56.25 102 HIS A CA 1
ATOM 777 C C . HIS A 1 102 ? -8.813 1.854 -18.135 1.00 56.25 102 HIS A C 1
ATOM 779 O O . HIS A 1 102 ? -8.812 3.085 -17.905 1.00 56.25 102 HIS A O 1
#

Radius of gyration: 30.48 Å; chains: 1; bounding box: 104×34×26 Å

Foldseek 3Di:
DDDDDDPDPDDDPPPDDPPPPPPPPPPVPPPPDLLVLLVVLCVQPRLVLLLVVLCCLVVVDPCPPVSVVVSCVRVVCSNVSSVVSVVSPHHNPSSVVRNPPD

Sequence (102 aa):
MLKTSKFLLLTTLSAGALFMAAPMTAQASDDYDCDAHAAHIDHEIGAEKALEAYHVLHGDATDDHHIIDDLKKSHPDIEHELEEYTAKGCGEKELNAHANDH